Protein AF-A0A329Z7Y1-F1 (afdb_monomer_lite)

pLDDT: mean 79.97, std 15.38, range [36.47, 96.06]

Structure (mmCIF, N/CA/C/O backbone):
data_AF-A0A329Z7Y1-F1
#
_entry.id   AF-A0A329Z7Y1-F1
#
loop_
_atom_site.group_PDB
_atom_site.id
_atom_site.type_symbol
_atom_site.label_atom_id
_atom_site.label_alt_id
_atom_site.label_comp_id
_atom_site.label_asym_id
_atom_site.label_entity_id
_atom_site.label_seq_id
_atom_site.pdbx_PDB_ins_code
_atom_site.Cartn_x
_atom_site.Cartn_y
_atom_site.Cartn_z
_atom_site.occupancy
_atom_site.B_iso_or_equiv
_atom_site.auth_seq_id
_atom_site.auth_comp_id
_atom_site.auth_asym_id
_atom_site.auth_atom_id
_atom_site.pdbx_PDB_model_num
ATOM 1 N N . MET A 1 1 ? 7.021 -46.543 35.334 1.00 40.22 1 MET A N 1
ATOM 2 C CA . MET A 1 1 ? 7.524 -45.157 35.230 1.00 40.22 1 MET A CA 1
ATOM 3 C C . MET A 1 1 ? 6.643 -44.429 34.228 1.00 40.22 1 MET A C 1
ATOM 5 O O . MET A 1 1 ? 6.760 -44.723 33.054 1.00 40.22 1 MET A O 1
ATOM 9 N N . ASN A 1 2 ? 5.727 -43.571 34.680 1.00 36.47 2 ASN A N 1
ATOM 10 C CA . ASN A 1 2 ? 4.980 -42.639 33.826 1.00 36.47 2 ASN A CA 1
ATOM 11 C C . ASN A 1 2 ? 4.793 -41.346 34.627 1.00 36.47 2 ASN A C 1
ATOM 13 O O . ASN A 1 2 ? 3.974 -41.290 35.540 1.00 36.47 2 ASN A O 1
ATOM 17 N N . HIS A 1 3 ? 5.627 -40.348 34.338 1.00 40.28 3 HIS A N 1
ATOM 18 C CA . HIS A 1 3 ? 5.524 -39.001 34.895 1.00 40.28 3 HIS A CA 1
ATOM 19 C C . HIS A 1 3 ? 4.527 -38.217 34.034 1.00 40.28 3 HIS A C 1
ATOM 21 O O . HIS A 1 3 ? 4.885 -37.704 32.975 1.00 40.28 3 HIS A O 1
ATOM 27 N N . TYR A 1 4 ? 3.268 -38.140 34.464 1.00 42.91 4 TYR A N 1
ATOM 28 C CA . TYR A 1 4 ? 2.350 -37.140 33.928 1.00 42.91 4 TYR A CA 1
ATOM 29 C C . TYR A 1 4 ? 2.653 -35.819 34.629 1.00 42.91 4 TYR A C 1
ATOM 31 O O . TYR A 1 4 ? 2.405 -35.664 35.821 1.00 42.91 4 TYR A O 1
ATOM 39 N N . ILE A 1 5 ? 3.234 -34.881 33.885 1.00 48.50 5 ILE A N 1
ATOM 40 C CA . ILE A 1 5 ? 3.413 -33.497 34.320 1.00 48.50 5 ILE A CA 1
ATOM 41 C C . ILE A 1 5 ? 2.017 -32.869 34.365 1.00 48.50 5 ILE A C 1
ATOM 43 O O . ILE A 1 5 ? 1.475 -32.460 33.337 1.00 48.50 5 ILE A O 1
ATOM 47 N N . THR A 1 6 ? 1.408 -32.809 35.546 1.00 46.28 6 THR A N 1
ATOM 48 C CA . THR A 1 6 ? 0.266 -31.930 35.799 1.00 46.28 6 THR A CA 1
ATOM 49 C C . THR A 1 6 ? 0.768 -30.497 35.714 1.00 46.28 6 THR A C 1
ATOM 51 O O . THR A 1 6 ? 1.392 -29.975 36.632 1.00 46.28 6 THR A O 1
ATOM 54 N N . LYS A 1 7 ? 0.542 -29.865 34.563 1.00 53.53 7 LYS A N 1
ATOM 55 C CA . LYS A 1 7 ? 0.660 -28.419 34.417 1.00 53.53 7 LYS A CA 1
ATOM 56 C C . LYS A 1 7 ? -0.434 -27.820 35.299 1.00 53.53 7 LYS A C 1
ATOM 58 O O . LYS A 1 7 ? -1.605 -27.958 34.955 1.00 53.53 7 LYS A O 1
ATOM 63 N N . ASP A 1 8 ? -0.063 -27.236 36.436 1.00 52.56 8 ASP A N 1
ATOM 64 C CA . ASP A 1 8 ? -0.991 -26.536 37.327 1.00 52.56 8 ASP A CA 1
ATOM 65 C C . ASP A 1 8 ? -1.759 -25.470 36.534 1.00 52.56 8 ASP A C 1
ATOM 67 O O . ASP A 1 8 ? -1.270 -24.371 36.262 1.00 52.56 8 ASP A O 1
ATOM 71 N N . LEU A 1 9 ? -2.978 -25.812 36.121 1.00 51.56 9 LEU A N 1
ATOM 72 C CA . LEU A 1 9 ? -3.962 -24.861 35.633 1.00 51.56 9 LEU A CA 1
ATOM 73 C C . LEU A 1 9 ? -4.503 -24.143 36.864 1.00 51.56 9 LEU A C 1
ATOM 75 O O . LEU A 1 9 ? -5.507 -24.541 37.452 1.00 51.56 9 LEU A O 1
ATOM 79 N N . THR A 1 10 ? -3.808 -23.093 37.286 1.00 54.19 10 THR A N 1
ATOM 80 C CA . THR A 1 10 ? -4.332 -22.182 38.298 1.00 54.19 10 THR A CA 1
ATOM 81 C C . THR A 1 10 ? -5.597 -21.528 37.742 1.00 54.19 10 THR A C 1
ATOM 83 O O . THR A 1 10 ? -5.549 -20.703 36.828 1.00 54.19 10 THR A O 1
ATOM 86 N N . MET A 1 11 ? -6.764 -21.915 38.268 1.00 50.31 11 MET A N 1
ATOM 87 C CA . MET A 1 11 ? -7.997 -21.178 38.007 1.00 50.31 11 MET A CA 1
ATOM 88 C C . MET A 1 11 ? -7.857 -19.792 38.632 1.00 50.31 11 MET A C 1
ATOM 90 O O . MET A 1 11 ? -7.920 -19.635 39.849 1.00 50.31 11 MET A O 1
ATOM 94 N N . GLN A 1 12 ? -7.648 -18.779 37.795 1.00 58.66 12 GLN A N 1
ATOM 95 C CA . GLN A 1 12 ? -7.660 -17.394 38.245 1.00 58.66 12 GLN A CA 1
ATOM 96 C C . GLN A 1 12 ? -9.108 -16.979 38.514 1.00 58.66 12 GLN A C 1
ATOM 98 O O . GLN A 1 12 ? -9.868 -16.680 37.593 1.00 58.66 12 GLN A O 1
ATOM 103 N N . THR A 1 13 ? -9.503 -16.958 39.785 1.00 68.06 13 THR A N 1
ATOM 104 C CA . THR A 1 13 ? -10.776 -16.373 40.209 1.0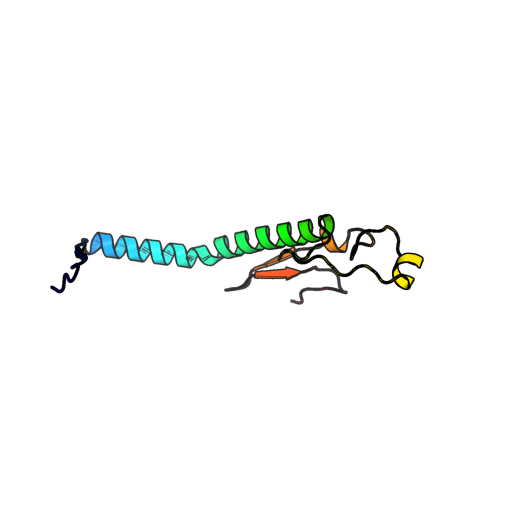0 68.06 13 THR A CA 1
ATOM 105 C C . THR A 1 13 ? -10.680 -14.853 40.147 1.00 68.06 13 THR A C 1
ATOM 107 O O . THR A 1 13 ? -9.932 -14.237 40.905 1.00 68.06 13 THR A O 1
ATOM 110 N N . ILE A 1 14 ? -11.448 -14.244 39.246 1.00 78.56 14 ILE A N 1
ATOM 111 C CA . ILE A 1 14 ? -11.633 -12.792 39.167 1.00 78.56 14 ILE A CA 1
ATOM 112 C C . ILE A 1 14 ? -13.013 -12.414 39.706 1.00 78.56 14 ILE A C 1
ATOM 114 O O . ILE A 1 14 ? -13.957 -13.200 39.635 1.00 78.56 14 ILE A O 1
ATOM 118 N N . SER A 1 15 ? -13.150 -11.197 40.235 1.00 83.69 15 SER A N 1
ATOM 119 C CA . SER A 1 15 ? -14.465 -10.686 40.628 1.00 83.69 15 SER A CA 1
ATOM 120 C C . SER A 1 15 ? -15.348 -10.460 39.395 1.00 83.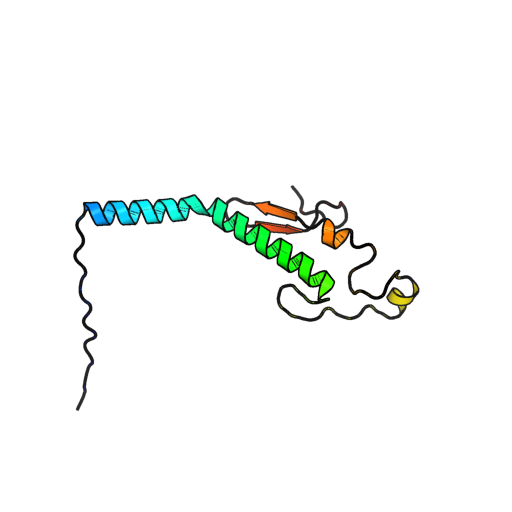69 15 SER A C 1
ATOM 122 O O . SER A 1 15 ? -14.852 -10.136 38.314 1.00 83.69 15 SER A O 1
ATOM 124 N N . LEU A 1 16 ? -16.672 -10.558 39.558 1.00 77.69 16 LEU A N 1
ATOM 125 C CA . LEU A 1 16 ? -17.627 -10.292 38.475 1.00 77.69 16 LEU A CA 1
ATOM 126 C C . LEU A 1 16 ? -17.446 -8.887 37.872 1.00 77.69 16 LEU A C 1
ATOM 128 O O . LEU A 1 16 ? -17.531 -8.715 36.660 1.00 77.69 16 LEU A O 1
ATOM 132 N N . LYS A 1 17 ? -17.130 -7.891 38.707 1.00 83.31 17 LYS A N 1
ATOM 133 C CA . LYS A 1 17 ? -16.872 -6.511 38.272 1.00 83.31 17 LYS A CA 1
ATOM 134 C C . LYS A 1 17 ? -15.622 -6.412 37.395 1.00 83.31 17 LYS A C 1
ATOM 136 O O . LYS A 1 17 ? -15.626 -5.709 36.387 1.00 83.31 17 LYS A O 1
ATOM 141 N N . GLU A 1 18 ? -14.562 -7.128 37.762 1.00 68.94 18 GLU A N 1
ATOM 142 C CA . GLU A 1 18 ? -13.332 -7.197 36.971 1.00 68.94 18 GLU A CA 1
ATOM 143 C C . GLU A 1 18 ? -13.559 -7.953 35.655 1.00 68.94 18 GLU A C 1
ATOM 145 O O . GLU A 1 18 ? -13.094 -7.511 34.607 1.00 68.94 18 GLU A O 1
ATOM 150 N N . PHE A 1 19 ? -14.348 -9.031 35.669 1.00 73.56 19 PHE A N 1
ATOM 151 C CA . PHE A 1 19 ? -14.764 -9.734 34.453 1.00 73.56 19 PHE A CA 1
ATOM 152 C C . PHE A 1 19 ? -15.552 -8.823 33.502 1.00 73.56 19 PHE A C 1
ATOM 154 O O . PHE A 1 19 ? -15.203 -8.715 32.330 1.00 73.56 19 PHE A O 1
ATOM 161 N N . GLN A 1 20 ? -16.559 -8.104 34.007 1.00 74.69 20 GLN A N 1
ATOM 162 C CA . GLN A 1 20 ? -17.347 -7.148 33.221 1.00 74.69 20 GLN A CA 1
ATOM 163 C C . GLN A 1 20 ? -16.476 -6.033 32.633 1.00 74.69 20 GLN A C 1
ATOM 165 O O . GLN A 1 20 ? -16.634 -5.675 31.467 1.00 74.69 20 GLN A O 1
ATOM 170 N N . LYS A 1 21 ? -15.519 -5.511 33.410 1.00 79.56 21 LYS A N 1
ATOM 171 C CA . LYS A 1 21 ? -14.561 -4.503 32.943 1.00 79.56 21 LYS A CA 1
ATOM 172 C C . LYS A 1 21 ? -13.669 -5.045 31.827 1.00 79.56 21 LYS A C 1
ATOM 174 O O . LYS A 1 21 ? -13.508 -4.380 30.807 1.00 79.56 21 LYS A O 1
ATOM 179 N N . ARG A 1 22 ? -13.119 -6.252 31.991 1.00 78.12 22 ARG A N 1
ATOM 180 C CA . ARG A 1 22 ? -12.290 -6.910 30.970 1.00 78.12 22 ARG A CA 1
ATOM 181 C C . ARG A 1 22 ? -13.078 -7.190 29.697 1.00 78.12 22 ARG A C 1
ATOM 183 O O . ARG A 1 22 ? -12.587 -6.890 28.617 1.00 78.12 22 ARG A O 1
ATOM 190 N N . LEU A 1 23 ? -14.310 -7.681 29.823 1.00 76.00 23 LEU A N 1
ATOM 191 C CA . LEU A 1 23 ? -15.197 -7.922 28.687 1.00 76.00 23 LEU A CA 1
ATOM 192 C C . LEU A 1 23 ? -15.578 -6.615 27.976 1.00 76.00 23 LEU A C 1
ATOM 194 O O . LEU A 1 23 ? -15.602 -6.567 26.752 1.00 76.00 23 LEU A O 1
ATOM 198 N N . SER A 1 24 ? -15.815 -5.536 28.728 1.00 78.31 24 SER A N 1
ATOM 199 C CA . SER A 1 24 ? -16.088 -4.208 28.167 1.00 78.31 24 SER A CA 1
ATOM 200 C C . SER A 1 24 ? -14.883 -3.634 27.423 1.00 78.31 24 SER A C 1
ATOM 202 O O . SER A 1 24 ? -15.048 -3.086 26.338 1.00 78.31 24 SER A O 1
ATOM 204 N N . ASN A 1 25 ? -13.674 -3.781 27.969 1.00 78.50 25 ASN A N 1
ATOM 205 C CA . ASN A 1 25 ? -12.448 -3.350 27.301 1.00 78.50 25 ASN A CA 1
ATOM 206 C C . ASN A 1 25 ? -12.197 -4.161 26.029 1.00 78.50 25 ASN A C 1
ATOM 208 O O . ASN A 1 25 ? -11.985 -3.574 24.978 1.00 78.50 25 ASN A O 1
ATOM 212 N N . LEU A 1 26 ? -12.357 -5.484 26.094 1.00 72.38 26 LEU A N 1
ATOM 213 C CA . LEU A 1 26 ? -12.265 -6.344 24.919 1.00 72.38 26 LEU A CA 1
ATOM 214 C C . LEU A 1 26 ? -13.284 -5.933 23.841 1.00 72.38 26 LEU A C 1
ATOM 216 O O . LEU A 1 26 ? -12.941 -5.817 22.669 1.00 72.38 26 LEU A O 1
ATOM 220 N N . ALA A 1 27 ? -14.529 -5.645 24.231 1.00 69.69 27 ALA A N 1
ATOM 221 C CA . ALA A 1 27 ? -15.552 -5.145 23.314 1.00 69.69 27 ALA A CA 1
ATOM 222 C C . ALA A 1 27 ? -15.201 -3.765 22.720 1.00 69.69 27 ALA A C 1
ATOM 224 O O . ALA A 1 27 ? -15.503 -3.505 21.556 1.00 69.69 27 ALA A O 1
ATOM 225 N N . LYS A 1 28 ? -14.537 -2.885 23.481 1.00 71.62 28 LYS A N 1
ATOM 226 C CA . LYS A 1 28 ? -14.024 -1.598 22.978 1.00 71.62 28 LYS A CA 1
ATOM 227 C C . LYS A 1 28 ? -12.884 -1.784 21.983 1.00 71.62 28 LYS A C 1
ATOM 229 O O . LYS A 1 28 ? -12.871 -1.091 20.973 1.00 71.62 28 LYS A O 1
ATOM 234 N N . ASP A 1 29 ? -11.995 -2.742 22.215 1.00 68.38 29 ASP A N 1
ATOM 235 C CA . ASP A 1 29 ? -10.912 -3.068 21.284 1.00 68.38 29 ASP A CA 1
ATOM 236 C C . ASP A 1 29 ? -11.478 -3.604 19.959 1.00 68.38 29 ASP A C 1
ATOM 238 O O . ASP A 1 29 ? -11.024 -3.221 18.880 1.00 68.38 29 ASP A O 1
ATOM 242 N N . PHE A 1 30 ? -12.561 -4.389 20.016 1.00 64.12 30 PHE A N 1
ATOM 243 C CA . PHE A 1 30 ? -13.332 -4.765 18.826 1.00 64.12 30 PHE A CA 1
ATOM 244 C C . PHE A 1 30 ? -14.043 -3.573 18.161 1.00 64.12 30 PHE A C 1
ATOM 246 O O . PHE A 1 30 ? -14.154 -3.546 16.933 1.00 64.12 30 PHE A O 1
ATOM 253 N N . ASN A 1 31 ? -14.471 -2.560 18.922 1.00 64.56 31 ASN A N 1
ATOM 254 C CA . ASN A 1 31 ? -14.976 -1.299 18.362 1.00 64.56 31 ASN A CA 1
ATOM 255 C C . ASN A 1 31 ? -13.867 -0.436 17.740 1.00 64.56 31 ASN A C 1
ATOM 257 O O . ASN A 1 31 ? -14.161 0.376 16.862 1.00 64.56 31 ASN A O 1
ATOM 261 N N . ASN A 1 32 ? -12.601 -0.648 18.113 1.00 73.06 32 ASN A N 1
ATOM 262 C CA . ASN A 1 32 ? -11.457 0.074 17.555 1.00 73.06 32 ASN A CA 1
ATOM 263 C C . ASN A 1 32 ? -10.948 -0.492 16.218 1.00 73.06 32 ASN A C 1
ATOM 265 O O . ASN A 1 32 ? -9.933 -0.068 15.665 1.00 73.06 32 ASN A O 1
ATOM 269 N N . LYS A 1 33 ? -11.706 -1.427 15.639 1.00 80.38 33 LYS A N 1
ATOM 270 C CA . LYS A 1 33 ? -11.472 -2.040 14.328 1.00 80.38 33 LYS A CA 1
ATOM 271 C C . LYS A 1 33 ? -11.201 -1.024 13.219 1.00 80.38 33 LYS A C 1
ATOM 273 O O . LYS A 1 33 ? -10.372 -1.288 12.354 1.00 80.38 33 LYS A O 1
ATOM 278 N N . LYS A 1 34 ? -11.869 0.133 13.233 1.00 85.94 34 LYS A N 1
ATOM 279 C CA . LYS A 1 34 ? -11.643 1.183 12.228 1.00 85.94 34 LYS A CA 1
ATOM 280 C C . LYS A 1 34 ? -10.219 1.741 12.293 1.00 85.94 34 LYS A C 1
ATOM 282 O O . LYS A 1 34 ? -9.621 1.947 11.243 1.00 85.94 34 LYS A O 1
ATOM 287 N N . GLU A 1 35 ? -9.681 1.954 13.492 1.00 85.06 35 GLU A N 1
ATOM 288 C CA . GLU A 1 35 ? -8.312 2.445 13.683 1.00 85.06 35 GLU A CA 1
ATOM 289 C C . GLU A 1 35 ? -7.293 1.399 13.222 1.00 85.06 35 GLU A C 1
ATOM 291 O O . GLU A 1 35 ? -6.390 1.715 12.455 1.00 85.06 35 GLU A O 1
ATOM 296 N N . ILE A 1 36 ? -7.507 0.126 13.568 1.00 84.38 36 ILE A N 1
ATOM 297 C CA . ILE A 1 36 ? -6.643 -0.976 13.116 1.00 84.38 36 ILE A CA 1
ATOM 298 C C . ILE A 1 36 ? -6.659 -1.106 11.586 1.00 84.38 36 ILE A C 1
ATOM 300 O O . ILE A 1 36 ? -5.606 -1.218 10.960 1.00 84.38 36 ILE A O 1
ATOM 304 N N . LEU A 1 37 ? -7.839 -1.071 10.958 1.00 88.94 37 LEU A N 1
ATOM 305 C CA . LEU A 1 37 ? -7.950 -1.101 9.496 1.00 88.94 37 LEU A CA 1
ATOM 306 C C . LEU A 1 37 ? -7.292 0.133 8.861 1.00 88.94 37 LEU A C 1
ATOM 308 O O . LEU A 1 37 ? -6.678 0.021 7.803 1.00 88.94 37 LEU A O 1
ATOM 312 N N . ASN A 1 38 ? -7.364 1.297 9.507 1.00 88.75 38 ASN A N 1
ATOM 313 C CA . ASN A 1 38 ? -6.663 2.490 9.046 1.00 88.75 38 ASN A CA 1
ATOM 314 C C . ASN A 1 38 ? -5.142 2.297 9.037 1.00 88.75 38 ASN A C 1
ATOM 316 O O . ASN A 1 38 ? -4.514 2.541 8.007 1.00 88.75 38 ASN A O 1
ATOM 320 N N . GLU A 1 39 ? -4.565 1.783 10.124 1.00 84.69 39 GLU A N 1
ATOM 321 C CA . GLU A 1 39 ? -3.131 1.479 10.196 1.00 84.69 39 GLU A CA 1
ATOM 322 C C . GLU A 1 39 ? -2.709 0.440 9.152 1.00 84.69 39 GLU A C 1
ATOM 324 O O . GLU A 1 39 ? -1.712 0.620 8.450 1.00 84.69 39 GLU A O 1
ATOM 329 N N . ILE A 1 40 ? -3.510 -0.615 8.962 1.00 85.38 40 ILE A N 1
ATOM 330 C CA . ILE A 1 40 ? -3.278 -1.608 7.903 1.00 85.38 40 ILE A CA 1
ATOM 331 C C . ILE A 1 40 ? -3.254 -0.933 6.525 1.00 85.38 40 ILE A C 1
ATOM 333 O O . ILE A 1 40 ? -2.387 -1.247 5.705 1.00 85.38 40 ILE A O 1
ATOM 337 N N . GLY A 1 41 ? -4.164 0.006 6.259 1.00 86.94 41 GLY A N 1
ATOM 338 C CA . GLY A 1 41 ? -4.192 0.765 5.009 1.00 86.94 41 GLY A CA 1
ATOM 339 C C . GLY A 1 41 ? -2.959 1.628 4.788 1.00 86.94 41 GLY A C 1
ATOM 340 O O . GLY A 1 41 ? -2.364 1.561 3.710 1.00 86.94 41 GLY A O 1
ATOM 341 N N . ILE A 1 42 ? -2.524 2.359 5.814 1.00 86.62 42 ILE A N 1
ATOM 342 C CA . ILE A 1 42 ? -1.303 3.174 5.771 1.00 86.62 42 ILE A CA 1
ATOM 343 C C . ILE A 1 42 ? -0.086 2.290 5.481 1.00 86.62 42 ILE A C 1
ATOM 345 O O . ILE A 1 42 ? 0.663 2.552 4.537 1.00 86.62 42 ILE A O 1
ATOM 349 N N . LEU A 1 43 ? 0.093 1.212 6.247 1.00 87.06 43 LEU A N 1
ATOM 350 C CA . LEU A 1 43 ? 1.230 0.303 6.098 1.00 87.06 43 LEU A CA 1
ATOM 351 C C . LEU A 1 43 ? 1.247 -0.367 4.722 1.00 87.06 43 LEU A C 1
ATOM 353 O O . LEU A 1 43 ? 2.286 -0.396 4.060 1.00 87.06 43 LEU A O 1
ATOM 357 N N . THR A 1 44 ? 0.098 -0.861 4.258 1.00 87.06 44 THR A N 1
ATOM 358 C CA . THR A 1 44 ? -0.013 -1.535 2.956 1.00 87.06 44 THR A CA 1
ATOM 359 C C . THR A 1 44 ? 0.250 -0.562 1.810 1.00 87.06 44 THR A C 1
ATOM 361 O O . THR A 1 44 ? 0.946 -0.918 0.854 1.00 87.06 44 THR A O 1
ATOM 364 N N . LYS A 1 45 ? -0.234 0.685 1.914 1.00 91.75 45 LYS A N 1
ATOM 365 C CA . LYS A 1 45 ? 0.072 1.757 0.957 1.00 91.75 45 LYS A CA 1
ATOM 366 C C . LYS A 1 45 ? 1.566 2.034 0.903 1.00 91.75 45 LYS A C 1
ATOM 368 O O . LYS A 1 45 ? 2.152 1.934 -0.171 1.00 91.75 45 LYS A O 1
ATOM 373 N N . ASN A 1 46 ? 2.183 2.313 2.047 1.00 86.88 46 ASN A N 1
ATOM 374 C CA . ASN A 1 46 ? 3.605 2.644 2.118 1.00 86.88 46 ASN A CA 1
ATOM 375 C C . ASN A 1 46 ? 4.469 1.492 1.590 1.00 86.88 46 ASN A C 1
ATOM 377 O O . ASN A 1 46 ? 5.419 1.713 0.840 1.00 86.88 46 ASN A O 1
ATOM 381 N N . LYS A 1 47 ? 4.104 0.246 1.915 1.00 86.25 47 LYS A N 1
ATOM 382 C CA . LYS A 1 47 ? 4.806 -0.937 1.413 1.00 86.25 47 LYS A CA 1
ATOM 383 C C . LYS A 1 47 ? 4.678 -1.084 -0.101 1.00 86.25 47 LYS A C 1
ATOM 385 O O . LYS A 1 47 ? 5.654 -1.400 -0.775 1.00 86.25 47 LYS A O 1
ATOM 390 N N . SER A 1 48 ? 3.491 -0.814 -0.634 1.00 91.75 48 SER A N 1
ATOM 391 C CA . SER A 1 48 ? 3.233 -0.842 -2.075 1.00 91.75 48 SER A CA 1
ATOM 392 C C . SER A 1 48 ? 3.956 0.284 -2.814 1.00 91.75 48 SER A C 1
ATOM 394 O O . SER A 1 48 ? 4.401 0.082 -3.937 1.00 91.75 48 SER A O 1
ATOM 396 N N . GLU A 1 49 ? 4.128 1.456 -2.202 1.00 92.81 49 GLU A N 1
ATOM 397 C CA . GLU A 1 49 ? 4.952 2.534 -2.760 1.00 92.81 49 GLU A CA 1
ATOM 398 C C . GLU A 1 49 ? 6.443 2.160 -2.758 1.00 92.81 49 GLU A C 1
ATOM 400 O O . GLU A 1 49 ? 7.127 2.361 -3.764 1.00 92.81 49 GLU A O 1
ATOM 405 N N . GLU A 1 50 ? 6.934 1.561 -1.668 1.00 92.00 50 GLU A N 1
ATOM 406 C CA . GLU A 1 50 ? 8.312 1.068 -1.530 1.00 92.00 50 GLU A CA 1
ATOM 407 C C . GLU A 1 50 ? 8.657 0.012 -2.595 1.00 92.00 50 GLU A C 1
ATOM 409 O O . GLU A 1 50 ? 9.768 -0.010 -3.129 1.00 92.00 50 GLU A O 1
ATOM 414 N N . SER A 1 51 ? 7.691 -0.832 -2.960 1.00 93.62 51 SER A N 1
ATOM 415 C CA . SER A 1 51 ? 7.832 -1.847 -4.006 1.00 93.62 51 SER A CA 1
ATOM 416 C C . SER A 1 51 ? 8.293 -1.301 -5.354 1.00 93.62 51 SER A C 1
ATOM 418 O O . SER A 1 51 ? 9.084 -1.953 -6.033 1.00 93.62 51 SER A O 1
ATOM 420 N N . PHE A 1 52 ? 7.867 -0.094 -5.735 1.00 94.50 52 PHE A N 1
ATOM 421 C CA . PHE A 1 52 ? 8.321 0.542 -6.976 1.00 94.50 52 PHE A CA 1
ATOM 422 C C . PHE A 1 52 ? 9.796 0.937 -6.922 1.00 94.50 52 PHE A C 1
ATOM 424 O O . PHE A 1 52 ? 10.501 0.819 -7.926 1.00 94.50 52 PHE A O 1
ATOM 431 N N . GLU A 1 53 ? 10.280 1.364 -5.756 1.00 92.19 53 GLU A N 1
ATOM 432 C CA . GLU A 1 53 ? 11.693 1.690 -5.570 1.00 92.19 53 GLU A CA 1
ATOM 433 C C . GLU A 1 53 ? 12.556 0.427 -5.534 1.00 92.19 53 GLU A C 1
ATOM 435 O O . GLU A 1 53 ? 13.613 0.381 -6.163 1.00 92.19 53 GLU A O 1
ATOM 440 N N . LYS A 1 54 ? 12.068 -0.629 -4.873 1.00 94.44 54 LYS A N 1
ATOM 441 C CA . LYS A 1 54 ? 12.756 -1.925 -4.764 1.00 94.44 54 LYS A CA 1
ATOM 442 C C . LYS A 1 54 ? 12.626 -2.814 -6.005 1.00 94.44 54 LYS A C 1
ATOM 444 O O . LYS A 1 54 ? 13.388 -3.769 -6.148 1.00 94.44 54 LYS A O 1
ATOM 449 N N . GLN A 1 55 ? 11.693 -2.501 -6.904 1.00 95.31 55 GLN A N 1
ATOM 450 C CA . GLN A 1 55 ? 11.314 -3.319 -8.065 1.00 95.31 55 GLN A CA 1
ATOM 451 C C . GLN A 1 55 ? 10.926 -4.753 -7.684 1.00 95.31 55 GLN A C 1
ATOM 453 O O . GLN A 1 55 ? 11.284 -5.733 -8.347 1.00 95.31 55 GLN A O 1
ATOM 458 N N . SER A 1 56 ? 10.198 -4.864 -6.581 1.00 94.44 56 SER A N 1
ATOM 459 C CA . SER A 1 56 ? 9.744 -6.123 -6.014 1.00 94.44 56 SER A CA 1
ATOM 460 C C . SER A 1 56 ? 8.331 -5.965 -5.484 1.00 94.44 56 SER A C 1
ATOM 462 O O . SER A 1 56 ? 7.964 -4.912 -4.975 1.00 94.44 56 SER A O 1
ATOM 464 N N . SER A 1 57 ? 7.556 -7.036 -5.537 1.00 88.56 57 SER A N 1
ATOM 465 C CA . SER A 1 57 ? 6.277 -7.178 -4.858 1.00 88.56 57 SER A CA 1
ATOM 466 C C . SER A 1 57 ? 6.366 -6.723 -3.393 1.00 88.56 57 SER A C 1
ATOM 468 O O . SER A 1 57 ? 7.417 -6.901 -2.765 1.00 88.56 57 SER A O 1
ATOM 470 N N . PRO A 1 58 ? 5.282 -6.179 -2.809 1.00 82.06 58 PRO A N 1
ATOM 471 C CA . PRO A 1 58 ? 5.239 -5.854 -1.380 1.00 82.06 58 PRO A CA 1
ATOM 472 C C . PRO A 1 58 ? 5.447 -7.093 -0.494 1.00 82.06 58 PRO A C 1
ATOM 474 O O . PRO A 1 58 ? 5.779 -6.954 0.682 1.00 82.06 58 PRO A O 1
ATOM 477 N N . PHE A 1 59 ? 5.329 -8.288 -1.083 1.00 84.31 59 PHE A N 1
ATOM 478 C CA . PHE A 1 59 ? 5.574 -9.593 -0.468 1.00 84.31 59 PHE A CA 1
ATOM 479 C C . PHE A 1 59 ? 6.997 -10.144 -0.694 1.00 84.31 59 PHE A C 1
ATOM 481 O O . PHE A 1 59 ? 7.298 -11.235 -0.232 1.00 84.31 59 PHE A O 1
ATOM 488 N N . GLY A 1 60 ? 7.879 -9.408 -1.383 1.00 83.12 60 GLY A N 1
ATOM 489 C CA . GLY A 1 60 ? 9.313 -9.722 -1.501 1.00 83.12 60 GLY A CA 1
ATOM 490 C C . GLY A 1 60 ? 9.779 -10.216 -2.874 1.00 83.12 60 GLY A C 1
ATOM 491 O O . GLY A 1 60 ? 10.937 -10.008 -3.230 1.00 83.12 60 GLY A O 1
ATOM 492 N N . GLU A 1 61 ? 8.890 -10.789 -3.684 1.00 93.19 61 GLU A N 1
ATOM 493 C CA . GLU A 1 61 ? 9.245 -11.328 -5.004 1.00 93.19 61 GLU A CA 1
ATOM 494 C C . GLU A 1 61 ? 9.689 -10.242 -5.990 1.00 93.19 61 GLU A C 1
ATOM 496 O O . GLU A 1 61 ? 8.991 -9.243 -6.175 1.00 93.19 61 GLU A O 1
ATOM 501 N N . ARG A 1 62 ? 10.823 -10.426 -6.677 1.00 96.06 62 ARG A N 1
ATOM 502 C CA . ARG A 1 62 ? 11.268 -9.468 -7.705 1.00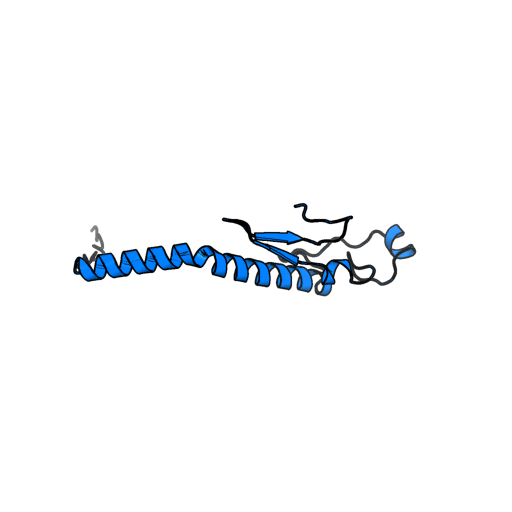 96.06 62 ARG A CA 1
ATOM 503 C C . ARG A 1 62 ? 10.294 -9.446 -8.877 1.00 96.06 62 ARG A C 1
ATOM 505 O O . ARG A 1 62 ? 9.813 -10.484 -9.328 1.00 96.06 62 ARG A O 1
ATOM 512 N N . TRP A 1 63 ? 10.036 -8.260 -9.418 1.00 95.69 63 TRP A N 1
ATOM 513 C CA . TRP A 1 63 ? 9.224 -8.161 -10.623 1.00 95.69 63 TRP A CA 1
ATOM 514 C C . TRP A 1 63 ? 9.959 -8.703 -11.839 1.00 95.69 63 TRP A C 1
ATOM 516 O O . TRP A 1 63 ? 11.180 -8.587 -11.971 1.00 95.69 63 TRP A O 1
ATOM 526 N N . LYS A 1 64 ? 9.178 -9.250 -12.768 1.00 96.00 64 LYS A N 1
ATOM 527 C CA . LYS A 1 64 ? 9.682 -9.660 -14.071 1.00 96.00 64 LYS A CA 1
ATOM 528 C C . LYS A 1 64 ? 10.278 -8.450 -14.792 1.00 96.00 64 LYS A C 1
ATOM 530 O O . LYS A 1 64 ? 9.671 -7.379 -14.828 1.00 96.00 64 LYS A O 1
ATOM 535 N N . ALA A 1 65 ? 11.452 -8.638 -15.388 1.00 94.50 65 ALA A N 1
ATOM 536 C CA . ALA A 1 65 ? 12.065 -7.619 -16.227 1.00 94.50 65 ALA A CA 1
ATOM 537 C C . ALA A 1 65 ? 11.139 -7.230 -17.392 1.00 94.50 65 ALA A C 1
ATOM 539 O O . ALA A 1 65 ? 10.376 -8.053 -17.907 1.00 94.50 65 ALA A O 1
ATOM 540 N N . ASN A 1 66 ? 11.230 -5.971 -17.823 1.00 93.06 66 ASN A N 1
ATOM 541 C CA . ASN A 1 66 ? 10.531 -5.523 -19.024 1.00 93.06 66 ASN A CA 1
ATOM 542 C C . ASN A 1 66 ? 11.042 -6.300 -20.246 1.00 93.06 66 ASN A C 1
ATOM 544 O O . ASN A 1 66 ? 12.234 -6.590 -20.349 1.00 93.06 66 ASN A O 1
ATOM 548 N N . ALA A 1 67 ? 10.153 -6.589 -21.195 1.00 93.38 67 ALA A N 1
ATOM 549 C CA . ALA A 1 67 ? 10.559 -7.183 -22.462 1.00 93.38 67 ALA A CA 1
ATOM 550 C C . ALA A 1 67 ? 11.459 -6.212 -23.257 1.00 93.38 67 ALA A C 1
ATOM 552 O O . ALA A 1 67 ? 11.255 -4.995 -23.168 1.00 93.38 67 ALA A O 1
ATOM 553 N N . PRO A 1 68 ? 12.398 -6.709 -24.088 1.00 91.94 68 PRO A N 1
ATOM 554 C CA . PRO A 1 68 ? 13.264 -5.853 -24.902 1.00 91.94 68 PRO A CA 1
ATOM 555 C C . PRO A 1 68 ? 12.487 -4.846 -25.760 1.00 91.94 68 PRO A C 1
ATOM 557 O O . PRO A 1 68 ? 12.813 -3.663 -25.767 1.00 91.94 68 PRO A O 1
ATOM 560 N N . ALA A 1 69 ? 11.394 -5.283 -26.394 1.00 93.25 69 ALA A N 1
ATOM 561 C CA . ALA A 1 69 ? 10.526 -4.415 -27.193 1.00 93.25 69 ALA A CA 1
ATOM 562 C C . ALA A 1 69 ? 9.927 -3.251 -26.380 1.00 93.25 69 ALA A C 1
ATOM 564 O O . ALA A 1 69 ? 9.818 -2.133 -26.877 1.00 93.25 69 ALA A O 1
ATOM 565 N N . THR A 1 70 ? 9.582 -3.489 -25.110 1.00 88.88 70 THR A N 1
ATOM 566 C CA . THR A 1 70 ? 9.087 -2.445 -24.206 1.00 88.88 70 THR A CA 1
ATOM 567 C C . THR A 1 70 ? 10.189 -1.446 -23.876 1.00 88.88 70 THR A C 1
ATOM 569 O O . THR A 1 70 ? 9.930 -0.249 -23.887 1.00 88.88 70 THR A O 1
ATOM 572 N N . LEU A 1 71 ? 11.416 -1.911 -23.617 1.00 90.50 71 LEU A N 1
ATOM 573 C CA . LEU A 1 71 ? 12.549 -1.041 -23.280 1.00 90.50 71 LEU A CA 1
ATOM 574 C C . LEU A 1 71 ? 12.902 -0.058 -24.405 1.00 90.50 71 LEU A C 1
ATOM 576 O O . LEU A 1 71 ? 13.296 1.060 -24.099 1.00 90.50 71 LEU A O 1
ATOM 580 N N . ILE A 1 72 ? 12.698 -0.435 -25.673 1.00 91.56 72 ILE A N 1
ATOM 581 C CA . ILE A 1 72 ? 12.929 0.447 -26.833 1.00 91.56 72 ILE A CA 1
ATOM 582 C C . ILE A 1 72 ? 12.033 1.695 -26.782 1.00 91.56 72 ILE A C 1
ATOM 584 O O . ILE A 1 72 ? 12.467 2.790 -27.124 1.00 91.56 72 ILE A O 1
ATOM 588 N N . GLN A 1 73 ? 10.779 1.539 -26.354 1.00 88.38 73 GLN A N 1
ATOM 589 C CA . GLN A 1 73 ? 9.784 2.622 -26.336 1.00 88.38 73 GLN A CA 1
ATOM 590 C C . GLN A 1 73 ? 9.687 3.317 -24.971 1.00 88.38 73 GLN A C 1
ATOM 592 O O . GLN A 1 73 ? 9.112 4.401 -24.832 1.00 88.38 73 GLN A O 1
ATOM 597 N N . LYS A 1 74 ? 10.207 2.669 -23.928 1.00 88.44 74 LYS A N 1
ATOM 598 C CA . LYS A 1 74 ? 10.082 3.103 -22.544 1.00 88.44 74 LYS A CA 1
ATOM 599 C C . LYS A 1 74 ? 11.023 4.265 -22.237 1.00 88.44 74 LYS A C 1
ATOM 601 O O . LYS A 1 74 ? 12.177 4.286 -22.645 1.00 88.44 74 LYS A O 1
ATOM 606 N N . ARG A 1 75 ? 10.549 5.201 -21.411 1.00 86.38 75 ARG A N 1
ATOM 607 C CA . ARG A 1 75 ? 11.412 6.204 -20.778 1.00 86.38 75 ARG A CA 1
ATOM 608 C C . ARG A 1 75 ? 11.885 5.669 -19.426 1.00 86.38 75 ARG A C 1
ATOM 610 O O . ARG A 1 75 ? 11.063 5.350 -18.569 1.00 86.38 75 ARG A O 1
ATOM 617 N N . GLY A 1 76 ? 13.202 5.578 -19.250 1.00 87.44 76 GLY A N 1
ATOM 618 C CA . GLY A 1 76 ? 13.831 5.057 -18.035 1.00 87.44 76 GLY A CA 1
ATOM 619 C C . GLY A 1 76 ? 13.875 3.526 -17.958 1.00 87.44 76 GLY A C 1
ATOM 620 O O . GLY A 1 76 ? 13.255 2.811 -18.741 1.00 87.44 76 GLY A O 1
ATOM 621 N N . ASN A 1 77 ? 14.630 3.015 -16.985 1.00 88.00 77 ASN A N 1
ATOM 622 C CA . ASN A 1 77 ? 14.941 1.589 -16.838 1.00 88.00 77 ASN A CA 1
ATOM 623 C C . ASN A 1 77 ? 14.210 0.903 -15.667 1.00 88.00 77 ASN A C 1
ATOM 625 O O . ASN A 1 77 ? 14.314 -0.313 -15.514 1.00 88.00 77 ASN A O 1
ATOM 629 N N . LYS A 1 78 ? 13.452 1.649 -14.848 1.00 93.06 78 LYS A N 1
ATOM 630 C CA . LYS A 1 78 ? 12.715 1.074 -13.715 1.00 93.06 78 LYS A CA 1
ATOM 631 C C . LYS A 1 78 ? 11.514 0.238 -14.180 1.00 93.06 78 LYS A C 1
ATOM 633 O O . LYS A 1 78 ? 10.707 0.670 -15.007 1.00 93.06 78 LYS A O 1
ATOM 638 N N . ILE A 1 79 ? 11.377 -0.967 -13.628 1.00 93.81 79 ILE A N 1
ATOM 639 C CA . ILE A 1 79 ? 10.256 -1.879 -13.910 1.00 93.81 79 ILE A CA 1
ATOM 640 C C . ILE A 1 79 ? 8.940 -1.268 -13.400 1.00 93.81 79 ILE A C 1
A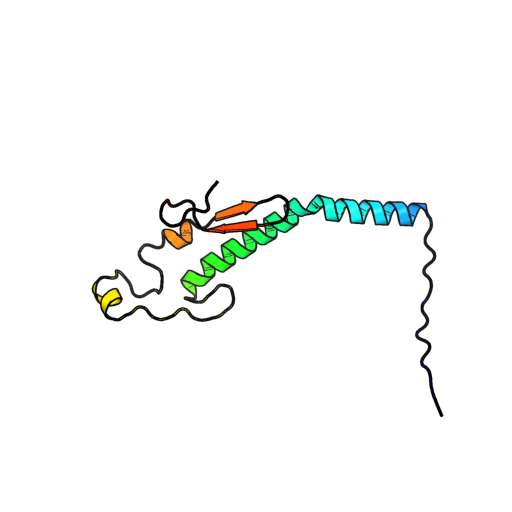TOM 642 O O . ILE A 1 79 ? 8.929 -0.570 -12.385 1.00 93.81 79 ILE A O 1
ATOM 646 N N . LEU A 1 80 ? 7.852 -1.458 -14.163 1.00 90.44 80 LEU A N 1
ATOM 647 C CA . LEU A 1 80 ? 6.505 -0.918 -13.893 1.00 90.44 80 LEU A CA 1
ATOM 648 C C . LEU A 1 80 ? 6.440 0.606 -13.641 1.00 90.44 80 LEU A C 1
ATOM 650 O O . LEU A 1 80 ? 5.438 1.120 -13.153 1.00 90.44 80 LEU A O 1
ATOM 654 N N . THR A 1 81 ? 7.478 1.361 -14.016 1.00 92.25 81 THR A N 1
ATOM 655 C CA . THR A 1 81 ? 7.574 2.800 -13.732 1.00 92.25 81 THR A CA 1
ATOM 656 C C . THR A 1 81 ? 7.810 3.576 -15.017 1.00 92.25 81 THR A C 1
ATOM 658 O O . THR A 1 81 ? 8.868 3.440 -15.617 1.00 92.25 81 THR A O 1
ATOM 661 N N . GLN A 1 82 ? 6.832 4.362 -15.475 1.00 88.75 82 GLN A N 1
ATOM 662 C CA . GLN A 1 82 ? 6.995 5.255 -16.638 1.00 88.75 82 GLN A CA 1
ATOM 663 C C . GLN A 1 82 ? 7.286 6.697 -16.207 1.00 88.75 82 GLN A C 1
ATOM 665 O O . GLN A 1 82 ? 8.298 7.270 -16.585 1.00 88.75 82 GLN A O 1
ATOM 670 N N . SER A 1 83 ? 6.395 7.274 -15.403 1.00 88.56 83 SER A N 1
ATOM 671 C CA . SER A 1 83 ? 6.462 8.667 -14.934 1.00 88.56 83 SER A CA 1
ATOM 672 C C . SER A 1 83 ? 6.406 8.791 -13.409 1.00 88.56 83 SER A C 1
ATOM 674 O O . SER A 1 83 ? 6.373 9.893 -12.879 1.00 88.56 83 SER A O 1
ATOM 676 N N . GLY A 1 84 ? 6.325 7.668 -12.688 1.00 88.19 84 GLY A N 1
ATOM 677 C CA . GLY A 1 84 ? 6.104 7.642 -11.237 1.00 88.19 84 GLY A CA 1
ATOM 678 C C . GLY A 1 84 ? 4.659 7.916 -10.803 1.00 88.19 84 GLY A C 1
ATOM 679 O O . GLY A 1 84 ? 4.322 7.622 -9.662 1.00 88.19 84 GLY A O 1
ATOM 680 N N . LEU A 1 85 ? 3.789 8.380 -11.709 1.00 89.69 85 LEU A N 1
ATOM 681 C CA . LEU A 1 85 ? 2.407 8.756 -11.384 1.00 89.69 85 LEU A CA 1
ATOM 682 C C . LEU A 1 85 ? 1.589 7.616 -10.773 1.00 89.69 85 LEU A C 1
ATOM 684 O O . LEU A 1 85 ? 0.813 7.858 -9.855 1.00 89.69 85 LEU A O 1
ATOM 688 N N . LEU A 1 86 ? 1.767 6.380 -11.253 1.00 89.44 86 LEU A N 1
ATOM 689 C CA . LEU A 1 86 ? 1.068 5.221 -10.694 1.00 89.44 86 LEU A CA 1
ATOM 690 C C . LEU A 1 86 ? 1.412 5.039 -9.209 1.00 89.44 86 LEU A C 1
ATOM 692 O O . LEU A 1 86 ? 0.502 4.988 -8.387 1.00 89.44 86 LEU A O 1
ATOM 696 N N . ARG A 1 87 ? 2.709 5.043 -8.871 1.00 91.94 87 ARG A N 1
ATOM 697 C CA . ARG A 1 87 ? 3.211 4.940 -7.492 1.00 91.94 87 ARG A CA 1
ATOM 698 C C . ARG A 1 87 ? 2.614 6.029 -6.606 1.00 91.94 87 ARG A C 1
ATOM 700 O O . ARG A 1 87 ? 2.054 5.724 -5.567 1.00 91.94 87 ARG A O 1
ATOM 707 N N . THR A 1 88 ? 2.692 7.287 -7.038 1.00 91.38 88 THR A N 1
ATOM 708 C CA . THR A 1 88 ? 2.221 8.433 -6.240 1.00 91.38 88 THR A CA 1
ATOM 709 C C . THR A 1 88 ? 0.700 8.537 -6.157 1.00 91.38 88 THR A C 1
ATOM 711 O O . THR A 1 88 ? 0.184 9.280 -5.333 1.00 91.38 88 THR A O 1
ATOM 714 N N . SER A 1 89 ? -0.028 7.841 -7.033 1.00 91.25 89 SER A N 1
ATOM 715 C CA . SER A 1 89 ? -1.495 7.809 -7.031 1.00 91.25 89 SER A CA 1
ATOM 716 C C . SER A 1 89 ? -2.088 6.711 -6.148 1.00 91.25 89 SER A C 1
ATOM 718 O O . SER A 1 89 ? -3.312 6.598 -6.075 1.00 91.25 89 SER A O 1
ATOM 720 N N . LEU A 1 90 ? -1.247 5.883 -5.516 1.00 90.94 90 LEU A N 1
ATOM 721 C CA . LEU A 1 90 ? -1.721 4.838 -4.623 1.00 90.94 90 LEU A CA 1
ATOM 722 C C . LEU A 1 90 ? -2.455 5.449 -3.429 1.00 90.94 90 LEU A C 1
ATOM 724 O O . LEU A 1 90 ? -1.980 6.368 -2.765 1.00 90.94 90 LEU A O 1
ATOM 728 N N . THR A 1 91 ? -3.624 4.902 -3.150 1.00 92.94 91 THR A N 1
ATOM 729 C CA . THR A 1 91 ? -4.487 5.278 -2.040 1.00 92.94 91 THR A CA 1
ATOM 730 C C . THR A 1 91 ? -5.171 4.033 -1.488 1.00 92.94 91 THR A C 1
ATOM 732 O O . THR A 1 91 ? -5.115 2.957 -2.092 1.00 92.94 91 THR A O 1
ATOM 735 N N . TYR A 1 92 ? -5.814 4.169 -0.334 1.00 90.94 92 TYR A N 1
ATOM 736 C CA . TYR A 1 92 ? -6.611 3.110 0.262 1.00 90.94 92 TYR A CA 1
ATOM 737 C C . TYR A 1 92 ? -7.987 3.628 0.679 1.00 90.94 92 TYR A C 1
ATOM 739 O O . TYR A 1 92 ? -8.172 4.811 0.961 1.00 90.94 92 TYR A O 1
ATOM 747 N N . LYS A 1 93 ? -8.962 2.721 0.714 1.00 93.44 93 LYS A N 1
ATOM 748 C CA . LYS A 1 93 ? -10.308 2.958 1.236 1.00 93.44 93 LYS A CA 1
ATOM 749 C C . LYS A 1 93 ? -10.592 1.956 2.350 1.00 93.44 93 LYS A C 1
ATOM 751 O O . LYS A 1 93 ? -10.245 0.780 2.237 1.00 93.44 93 LYS A O 1
ATOM 756 N N . LEU A 1 94 ? -11.240 2.428 3.411 1.00 91.94 94 LEU A N 1
ATOM 757 C CA . LEU A 1 94 ? -11.714 1.579 4.500 1.00 91.94 94 LEU A CA 1
ATOM 758 C C . LEU A 1 94 ? -13.120 1.078 4.177 1.00 91.94 94 LEU A C 1
ATOM 760 O O . LEU A 1 94 ? -14.017 1.876 3.915 1.00 91.94 94 LEU A O 1
ATOM 764 N N . GLY A 1 95 ? -13.306 -0.236 4.218 1.00 87.25 95 GLY A N 1
ATOM 765 C CA . GLY A 1 95 ? -14.617 -0.867 4.291 1.00 87.25 95 GLY A CA 1
ATOM 766 C C . GLY A 1 95 ? -14.989 -1.191 5.738 1.00 87.25 95 GLY A C 1
ATOM 767 O O . GLY A 1 95 ? -14.213 -0.979 6.668 1.00 87.25 95 GLY A O 1
ATOM 768 N N . ASN A 1 96 ? -16.166 -1.784 5.940 1.00 84.81 96 ASN A N 1
ATOM 769 C CA . ASN A 1 96 ? -16.626 -2.170 7.281 1.00 84.81 96 ASN A CA 1
ATOM 770 C C . ASN A 1 96 ? -15.710 -3.211 7.948 1.00 84.81 96 ASN A C 1
ATOM 772 O O . ASN A 1 96 ? -15.617 -3.278 9.175 1.00 84.81 96 ASN A O 1
ATOM 776 N N . GLN A 1 97 ? -15.071 -4.072 7.149 1.00 84.69 97 GLN A N 1
ATOM 777 C CA . GLN A 1 97 ? -14.250 -5.188 7.638 1.00 84.69 97 GLN A CA 1
ATOM 778 C C . GLN A 1 97 ? -12.994 -5.441 6.805 1.00 84.69 97 GLN A C 1
ATOM 780 O O . GLN A 1 97 ? -12.343 -6.468 6.970 1.00 84.69 97 GLN A O 1
ATOM 785 N N . SER A 1 98 ? -12.673 -4.533 5.894 1.00 87.12 98 SER A N 1
ATOM 786 C CA . SER A 1 98 ? -11.603 -4.707 4.925 1.00 87.12 98 SER A CA 1
ATOM 787 C C . SER A 1 98 ? -10.944 -3.372 4.621 1.00 87.12 98 SER A C 1
ATOM 789 O O . SER A 1 98 ? -11.496 -2.303 4.889 1.00 87.12 98 SER A O 1
ATOM 791 N N . VAL A 1 99 ? -9.754 -3.454 4.042 1.00 87.62 99 VAL A N 1
ATOM 792 C CA . VAL A 1 99 ? -9.056 -2.323 3.447 1.00 87.62 99 VAL A CA 1
ATOM 793 C C . VAL A 1 99 ? -8.828 -2.657 1.988 1.00 87.62 99 VAL A C 1
ATOM 795 O O . VAL A 1 99 ? -8.328 -3.737 1.676 1.00 87.62 99 VAL A O 1
ATOM 798 N N . THR A 1 100 ? -9.164 -1.725 1.108 1.00 90.88 100 THR A N 1
ATOM 799 C CA . THR A 1 100 ? -8.885 -1.857 -0.321 1.00 90.88 100 THR A CA 1
ATOM 800 C C . THR A 1 100 ? -7.819 -0.852 -0.715 1.00 90.88 100 THR A C 1
ATOM 802 O O . THR A 1 100 ? -7.905 0.313 -0.335 1.00 90.88 100 THR A O 1
ATOM 805 N N . ILE A 1 101 ? -6.829 -1.291 -1.488 1.00 88.25 101 ILE A N 1
ATOM 806 C CA . ILE A 1 101 ? -5.717 -0.475 -1.984 1.00 88.25 101 ILE A CA 1
ATOM 807 C C . ILE A 1 101 ? -5.689 -0.467 -3.514 1.00 88.25 101 ILE A C 1
ATOM 809 O O . ILE A 1 101 ? -6.048 -1.450 -4.156 1.00 88.25 101 ILE A O 1
ATOM 813 N N . GLY A 1 102 ? -5.245 0.642 -4.098 1.00 87.75 102 GLY A N 1
ATOM 814 C CA . GLY A 1 102 ? -5.105 0.821 -5.542 1.00 87.75 102 GLY A CA 1
ATOM 815 C C . GLY A 1 102 ? -4.997 2.299 -5.893 1.00 87.75 102 GLY A C 1
ATOM 816 O O . GLY A 1 102 ? -4.493 3.077 -5.092 1.00 87.75 102 GLY A O 1
ATOM 817 N N . THR A 1 103 ? -5.447 2.707 -7.076 1.00 84.19 103 THR A N 1
ATOM 818 C CA . THR A 1 103 ? -5.348 4.102 -7.534 1.00 84.19 103 THR A CA 1
ATOM 819 C C . THR A 1 103 ? -6.716 4.667 -7.901 1.00 84.19 103 THR A C 1
ATOM 821 O O . THR A 1 103 ? -7.663 3.930 -8.144 1.00 84.19 103 THR A O 1
ATOM 824 N N . ASN A 1 104 ? -6.842 5.992 -7.904 1.00 73.88 104 ASN A N 1
ATOM 825 C CA . ASN A 1 104 ? -8.028 6.708 -8.377 1.00 73.88 104 ASN A CA 1
ATOM 826 C C . ASN A 1 104 ? -7.936 7.102 -9.864 1.00 73.88 104 ASN A C 1
ATOM 828 O O . ASN A 1 104 ? -8.767 7.867 -10.351 1.00 73.88 104 ASN A O 1
ATOM 832 N N . LYS A 1 105 ? -6.903 6.648 -10.584 1.00 76.94 105 LYS A N 1
ATOM 833 C CA . LYS A 1 105 ? -6.764 6.890 -12.024 1.00 76.94 105 LYS A CA 1
ATOM 834 C C . LYS A 1 105 ? -7.700 5.978 -12.806 1.00 76.94 105 LYS A C 1
ATOM 836 O O . LYS A 1 105 ? -7.768 4.793 -12.521 1.00 76.94 105 LYS A O 1
ATOM 841 N N . GLU A 1 106 ? -8.370 6.523 -13.817 1.00 64.56 106 GLU A N 1
ATOM 842 C CA . GLU A 1 106 ? -9.412 5.848 -14.609 1.00 64.56 106 GLU A CA 1
ATOM 843 C C . GLU A 1 106 ? -8.984 4.471 -15.146 1.00 64.56 106 GLU A C 1
ATOM 845 O O . GLU A 1 106 ? -9.734 3.506 -15.055 1.00 64.56 106 GLU A O 1
ATOM 850 N N . TYR A 1 107 ? -7.731 4.341 -15.590 1.00 66.31 107 TYR A N 1
ATOM 851 C CA . TYR A 1 107 ? -7.179 3.088 -16.118 1.00 66.31 107 TYR A CA 1
ATOM 852 C C . TYR A 1 107 ? -6.780 2.050 -15.048 1.00 66.31 107 TYR A C 1
ATOM 854 O O . TYR A 1 107 ? -6.310 0.969 -15.394 1.00 66.31 107 TYR A O 1
ATOM 862 N N . ALA A 1 108 ? -6.904 2.368 -13.757 1.00 53.56 108 ALA A N 1
ATOM 863 C CA . ALA A 1 108 ? -6.555 1.483 -12.640 1.00 53.56 108 ALA A CA 1
ATOM 864 C C . ALA A 1 108 ? -7.407 1.766 -11.379 1.00 53.56 108 ALA A C 1
ATOM 866 O O . ALA A 1 108 ? -6.961 1.570 -10.246 1.00 53.56 108 ALA A O 1
ATOM 867 N N . SER A 1 109 ? -8.630 2.258 -11.594 1.00 50.81 109 SER A N 1
ATOM 868 C CA . SER A 1 109 ? -9.502 2.769 -10.541 1.00 50.81 109 SER A CA 1
ATOM 869 C C . SER A 1 109 ? -9.933 1.660 -9.587 1.00 50.81 109 SER A C 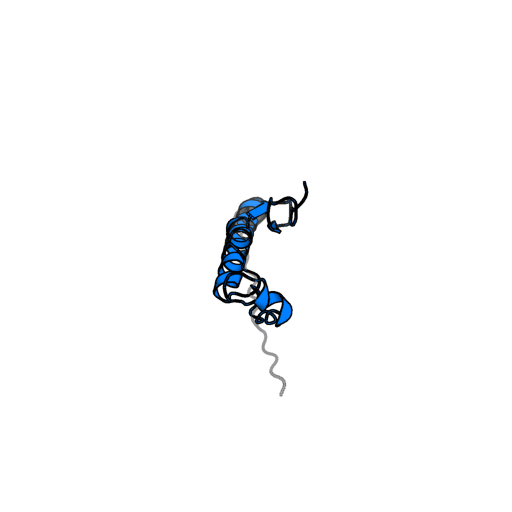1
ATOM 871 O O . SER A 1 109 ? -10.442 0.624 -10.017 1.00 50.81 109 SER A O 1
ATOM 873 N N . ILE A 1 110 ? -9.811 1.900 -8.282 1.00 54.22 110 ILE A N 1
ATOM 874 C CA . ILE A 1 110 ? -10.620 1.175 -7.303 1.00 54.22 110 ILE A CA 1
ATOM 875 C C . ILE A 1 110 ? -12.017 1.799 -7.362 1.00 54.22 110 ILE A C 1
ATOM 877 O O . ILE A 1 110 ? -12.236 2.889 -6.816 1.00 54.22 110 ILE A O 1
ATOM 881 N N . GLY A 1 111 ? -12.92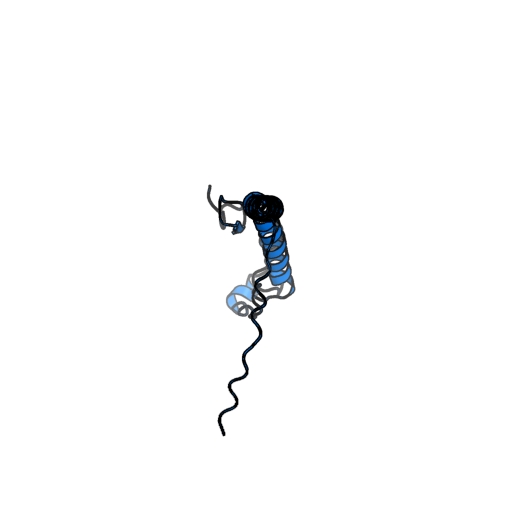9 1.141 -8.080 1.00 51.94 111 GLY A N 1
ATOM 882 C CA . GLY A 1 111 ? -14.321 1.566 -8.246 1.00 51.94 111 GLY A CA 1
ATOM 883 C C . GLY A 1 111 ? -15.030 1.928 -6.930 1.00 51.94 111 GLY A C 1
ATOM 884 O O . GLY A 1 111 ? -14.522 1.676 -5.831 1.00 51.94 111 GLY A O 1
ATOM 885 N N . ASN A 1 112 ? -16.173 2.603 -7.074 1.00 42.94 112 ASN A N 1
ATOM 886 C CA . ASN A 1 112 ? -17.013 3.085 -5.971 1.00 42.94 112 ASN A CA 1
ATOM 887 C C . ASN A 1 112 ? -17.492 1.965 -5.050 1.00 42.94 112 ASN A C 1
ATOM 889 O O . ASN A 1 112 ? -17.904 0.910 -5.579 1.00 42.94 112 ASN A O 1
#

Radius of gyration: 24.46 Å; chains: 1; bounding box: 33×54×68 Å

Sequence (112 aa):
MNHYITKDLTMQTISLKEFQKRLSNLAKDFNNKKEILNEIGILTKNKSEESFEKQSSPFGERWKANAPATLIQKRGNKILTQSGLLRTSLTYKLGNQSVTIGTNKEYASIGN

Secondary structure (DSSP, 8-state):
---------------HHHHHHHHHHHHHHHHTHHHHHHHHHHHHHHHHHHHHHHTB-TTSPBPPPPPHHHHHH-SSS-TT-SSSHHHHTEEEEE-SS-EEEEE-SGGGB---

Foldseek 3Di:
DDDDPPPPPPPDDDDPVVVVVVVVVVVVVVVCLQVVQVVVFVVVLVLLLVCQVVCADSVGHHDDADDPVCVVVADDRGPPDRPCCQSVQWGWDDDPRHIDIGGCDPVIHPDD